Protein AF-A0A1U9ZXW8-F1 (afdb_monomer_lite)

pLDDT: mean 76.08, std 17.22, range [33.81, 94.25]

Sequence (79 aa):
MPTREYLTEAWRKAAQSESGGCVWVRLSDGRVEVVGSSPTGDGPDLAGPVNRFAPHEWRVFLAGVRTSSRFDLPVSMSA

InterPro domains:
  IPR007278 Domain of unknown function DUF397 [PF04149] (10-66)

Organism: NCBI:txid1909395

Structure (mmCIF, N/CA/C/O backbone):
data_AF-A0A1U9ZXW8-F1
#
_entry.id   AF-A0A1U9ZXW8-F1
#
loop_
_atom_site.group_PDB
_atom_site.id
_atom_site.type_symbol
_atom_site.label_atom_id
_atom_site.label_alt_id
_atom_site.label_comp_id
_atom_site.label_asym_id
_atom_site.label_entity_id
_atom_site.label_seq_id
_atom_site.pdbx_PDB_ins_code
_atom_site.Cartn_x
_atom_site.Cartn_y
_atom_site.Cartn_z
_atom_site.occupancy
_atom_site.B_iso_or_equiv
_atom_site.auth_seq_id
_atom_site.auth_comp_id
_atom_site.auth_asym_id
_atom_site.auth_atom_id
_atom_site.pdbx_PDB_model_num
ATOM 1 N N . MET A 1 1 ? -8.612 -5.170 28.106 1.00 33.81 1 MET A N 1
ATOM 2 C CA . MET A 1 1 ? -8.282 -3.936 27.363 1.00 33.81 1 MET A CA 1
ATOM 3 C C . MET A 1 1 ? -7.268 -4.318 26.293 1.00 33.81 1 MET A C 1
ATOM 5 O O . MET A 1 1 ? -6.148 -4.610 26.693 1.00 33.81 1 MET A O 1
ATOM 9 N N . PRO A 1 2 ? -7.599 -4.456 24.996 1.00 42.50 2 PRO A N 1
ATOM 10 C CA . PRO A 1 2 ? -6.557 -4.766 24.031 1.00 42.50 2 PRO A CA 1
ATOM 11 C C . PRO A 1 2 ? -5.780 -3.484 23.734 1.00 42.50 2 PRO A C 1
ATOM 13 O O . PRO A 1 2 ? -6.361 -2.441 23.427 1.00 42.50 2 PRO A O 1
ATOM 16 N N . THR A 1 3 ? -4.466 -3.573 23.903 1.00 41.69 3 THR A N 1
ATOM 17 C CA . THR A 1 3 ? -3.477 -2.539 23.624 1.00 41.69 3 THR A CA 1
ATOM 18 C C . THR A 1 3 ? -3.683 -2.044 22.199 1.00 41.69 3 THR A C 1
ATOM 20 O O . THR A 1 3 ? -3.482 -2.779 21.235 1.00 41.69 3 THR A O 1
ATOM 23 N N . ARG A 1 4 ? -4.161 -0.806 22.075 1.00 45.25 4 ARG A N 1
ATOM 24 C CA . ARG A 1 4 ? -4.297 -0.090 20.811 1.00 45.25 4 ARG A CA 1
ATOM 25 C C . ARG A 1 4 ? -2.872 0.166 20.337 1.00 45.25 4 ARG A C 1
ATOM 27 O O . ARG A 1 4 ? -2.289 1.185 20.693 1.00 45.25 4 ARG A O 1
ATOM 34 N N . GLU A 1 5 ? -2.276 -0.799 19.637 1.00 48.62 5 GLU A N 1
ATOM 35 C CA . GLU A 1 5 ? -1.102 -0.521 18.819 1.00 48.62 5 GLU A CA 1
ATOM 36 C C . GLU A 1 5 ? -1.490 0.703 18.002 1.00 48.62 5 GLU A C 1
ATOM 38 O O . GLU A 1 5 ? -2.462 0.662 17.244 1.00 48.62 5 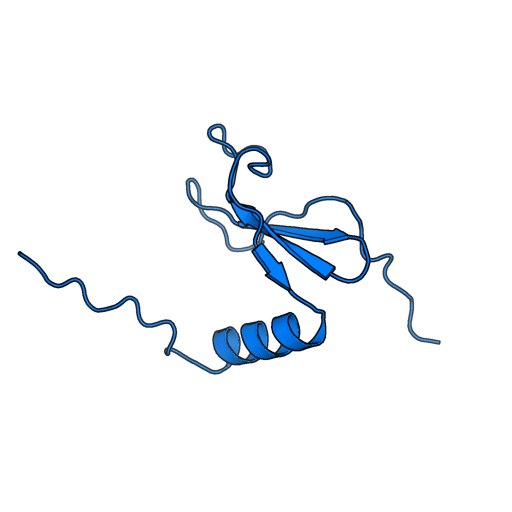GLU A O 1
ATOM 43 N N . TYR A 1 6 ? -0.846 1.833 18.294 1.00 47.31 6 TYR A N 1
ATOM 44 C CA . TYR A 1 6 ? -1.026 3.052 17.534 1.00 47.31 6 TYR A CA 1
ATOM 45 C C . TYR A 1 6 ? -0.723 2.658 16.102 1.00 47.31 6 TYR A C 1
ATOM 47 O O . TYR A 1 6 ? 0.421 2.374 15.760 1.00 47.31 6 TYR A O 1
ATOM 55 N N . LEU A 1 7 ? -1.779 2.517 15.311 1.00 54.06 7 LEU A N 1
ATOM 56 C CA . LEU A 1 7 ? -1.708 2.208 13.902 1.00 54.06 7 LEU A CA 1
ATOM 57 C C . LEU A 1 7 ? -0.929 3.370 13.295 1.00 54.06 7 LEU A C 1
ATOM 59 O O . LEU A 1 7 ? -1.460 4.468 13.165 1.00 54.06 7 LEU A O 1
ATOM 63 N N . THR A 1 8 ? 0.374 3.178 13.111 1.00 58.38 8 THR A N 1
ATOM 64 C CA . THR A 1 8 ? 1.277 4.293 12.862 1.00 58.38 8 THR A CA 1
ATOM 65 C C . THR A 1 8 ? 0.955 4.881 11.495 1.00 58.38 8 THR A C 1
ATOM 67 O O . THR A 1 8 ? 0.954 4.153 10.502 1.00 58.38 8 THR A O 1
ATOM 70 N N . GLU A 1 9 ? 0.758 6.197 11.428 1.00 75.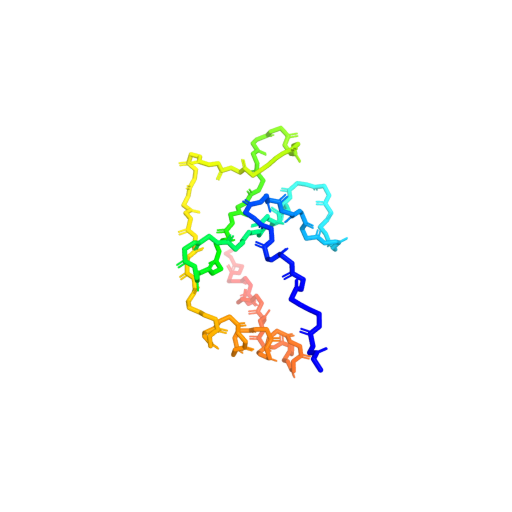44 9 GLU A N 1
ATOM 71 C CA . GLU A 1 9 ? 0.674 6.938 10.158 1.00 75.44 9 GLU A CA 1
ATOM 72 C C . GLU A 1 9 ? 1.993 6.894 9.368 1.00 75.44 9 GLU A C 1
ATOM 74 O O . GLU A 1 9 ? 2.046 7.250 8.189 1.00 75.44 9 GLU A O 1
ATOM 79 N N . ALA A 1 10 ? 3.067 6.437 10.016 1.00 87.56 10 ALA A N 1
ATOM 80 C CA . ALA A 1 10 ? 4.347 6.177 9.392 1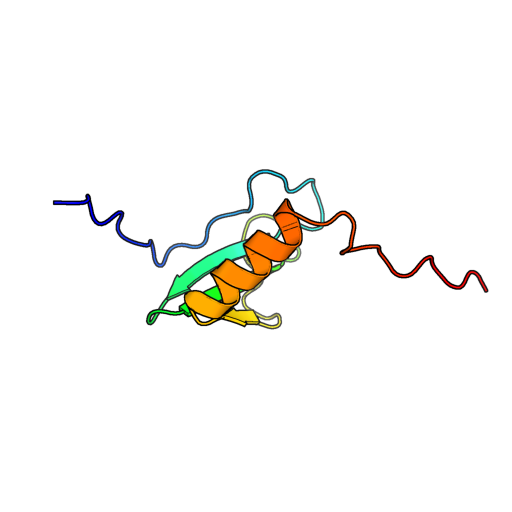.00 87.56 10 ALA A CA 1
ATOM 81 C C . ALA A 1 10 ? 4.270 4.995 8.415 1.00 87.56 10 ALA A C 1
ATOM 83 O O . ALA A 1 10 ? 3.700 3.940 8.710 1.00 87.56 10 ALA A O 1
ATOM 84 N N . TRP A 1 11 ? 4.914 5.169 7.265 1.00 89.69 11 TRP A N 1
ATOM 85 C CA . TRP A 1 11 ? 5.090 4.121 6.270 1.00 89.69 11 TRP A CA 1
ATOM 86 C C . TRP A 1 11 ? 5.988 3.001 6.786 1.00 89.69 11 TRP A C 1
ATOM 88 O O . TRP A 1 11 ? 7.047 3.244 7.365 1.00 89.69 11 TRP A O 1
ATOM 98 N N . ARG A 1 12 ? 5.581 1.758 6.528 1.00 89.56 12 ARG A N 1
ATOM 99 C CA . ARG A 1 12 ? 6.332 0.553 6.880 1.00 89.56 12 ARG A CA 1
ATOM 100 C C . ARG A 1 12 ? 6.577 -0.291 5.640 1.00 89.56 12 ARG A C 1
ATOM 102 O O . ARG A 1 12 ? 5.640 -0.620 4.917 1.00 89.56 12 ARG A O 1
ATOM 109 N N . LYS A 1 13 ? 7.835 -0.666 5.421 1.00 86.31 13 LYS A N 1
ATOM 110 C CA . LYS A 1 13 ? 8.238 -1.573 4.343 1.00 86.31 13 LYS A CA 1
ATOM 111 C C . LYS A 1 13 ? 7.763 -2.993 4.650 1.00 86.31 13 LYS A C 1
ATOM 113 O O . LYS A 1 13 ? 7.894 -3.460 5.783 1.00 86.31 13 LYS A O 1
ATOM 118 N N . ALA A 1 14 ? 7.226 -3.692 3.656 1.00 80.19 14 ALA A N 1
ATOM 119 C CA . ALA A 1 14 ? 6.855 -5.092 3.798 1.00 80.19 14 ALA A CA 1
ATOM 120 C C . ALA A 1 14 ? 8.107 -5.957 4.030 1.00 80.19 14 ALA A C 1
ATOM 122 O O . ALA A 1 14 ? 9.072 -5.886 3.267 1.00 80.19 14 ALA A O 1
ATOM 123 N N . ALA A 1 15 ? 8.070 -6.787 5.077 1.00 73.31 15 ALA A N 1
ATOM 124 C CA . ALA A 1 15 ? 9.224 -7.532 5.593 1.00 73.31 15 ALA A CA 1
ATOM 125 C C . ALA A 1 15 ? 9.845 -8.536 4.605 1.00 73.31 15 ALA A C 1
ATOM 127 O O . ALA A 1 15 ? 11.014 -8.867 4.745 1.00 73.31 15 ALA A O 1
ATOM 128 N N . GLN A 1 16 ? 9.077 -9.008 3.620 1.00 70.12 16 GLN A N 1
ATOM 129 C CA . GLN A 1 16 ? 9.503 -10.010 2.632 1.00 70.12 16 GLN A CA 1
ATOM 130 C C . GLN A 1 16 ? 9.834 -9.387 1.268 1.00 70.12 16 GLN A C 1
ATOM 132 O O . GLN A 1 16 ? 9.714 -10.037 0.236 1.00 70.12 16 GLN A O 1
ATOM 137 N N . SER A 1 17 ? 10.180 -8.099 1.236 1.00 65.06 17 SER A N 1
ATOM 138 C CA . SER A 1 17 ? 10.515 -7.440 -0.024 1.00 65.06 17 SER A CA 1
ATOM 139 C C . SER A 1 17 ? 12.000 -7.591 -0.347 1.00 65.06 17 SER A C 1
ATOM 141 O O . SER A 1 17 ? 12.838 -7.067 0.388 1.00 65.06 17 SER A O 1
ATOM 143 N N . GLU A 1 18 ? 12.320 -8.233 -1.469 1.00 61.22 18 GLU A N 1
ATOM 144 C CA . GLU A 1 18 ? 13.665 -8.204 -2.055 1.00 61.22 18 GLU A CA 1
ATOM 145 C C . GLU A 1 18 ? 13.967 -6.841 -2.706 1.00 61.22 18 GLU A C 1
ATOM 147 O O . GLU A 1 18 ? 13.090 -5.981 -2.867 1.00 61.22 18 GLU A O 1
ATOM 152 N N . SER A 1 19 ? 15.236 -6.613 -3.056 1.00 58.50 19 SER A N 1
ATOM 153 C CA . SER A 1 19 ? 15.691 -5.399 -3.737 1.00 58.50 19 SER A CA 1
ATOM 154 C C . SER A 1 19 ? 14.981 -5.216 -5.084 1.00 58.50 19 SER A C 1
ATOM 156 O O . SER A 1 19 ? 15.130 -6.053 -5.968 1.00 58.50 19 SER A O 1
ATOM 158 N N . GLY A 1 20 ? 14.260 -4.099 -5.255 1.00 55.91 20 GLY A N 1
ATOM 159 C CA . GLY A 1 20 ? 13.759 -3.647 -6.564 1.00 55.91 20 GLY A CA 1
ATOM 160 C C . GLY A 1 20 ? 12.240 -3.652 -6.768 1.00 55.91 20 GLY A C 1
ATOM 161 O O . GLY A 1 20 ? 11.787 -3.253 -7.834 1.00 55.91 20 GLY A O 1
ATOM 162 N N . GLY A 1 21 ? 11.439 -4.050 -5.774 1.00 63.69 21 GLY A N 1
ATOM 163 C CA . GLY A 1 21 ? 9.977 -4.139 -5.939 1.00 63.69 21 GLY A CA 1
ATOM 164 C C . GLY A 1 21 ? 9.197 -4.165 -4.629 1.00 63.69 21 GLY A C 1
ATOM 165 O O . GLY A 1 21 ? 8.235 -4.914 -4.488 1.00 63.69 21 GLY A O 1
ATOM 166 N N . CYS A 1 22 ? 9.652 -3.412 -3.628 1.00 80.06 22 CYS A N 1
ATOM 167 C CA . CYS A 1 22 ? 9.065 -3.474 -2.296 1.00 80.06 22 CYS A CA 1
ATOM 168 C C . CYS A 1 22 ? 7.732 -2.731 -2.212 1.00 80.06 22 CYS A C 1
ATOM 170 O O . CYS A 1 22 ? 7.502 -1.737 -2.899 1.00 80.06 22 CYS A O 1
ATOM 172 N N . VAL A 1 23 ? 6.887 -3.195 -1.297 1.00 87.12 23 VAL A N 1
ATOM 173 C CA . VAL A 1 23 ? 5.620 -2.545 -0.968 1.00 87.12 23 VAL A CA 1
ATOM 174 C C . VAL A 1 23 ? 5.746 -1.839 0.375 1.00 87.12 23 VAL A C 1
ATOM 176 O O . VAL A 1 23 ? 6.303 -2.389 1.329 1.00 87.12 23 VAL A O 1
ATOM 179 N N . TRP A 1 24 ? 5.200 -0.633 0.458 1.00 90.44 24 TRP A N 1
ATOM 180 C CA . TRP A 1 24 ? 5.089 0.146 1.682 1.00 90.44 24 TRP A CA 1
ATOM 181 C C . TRP A 1 24 ? 3.628 0.295 2.072 1.00 90.44 24 TRP A C 1
ATOM 183 O O . TRP A 1 24 ? 2.765 0.520 1.225 1.00 90.44 24 TRP A O 1
ATOM 193 N N . VAL A 1 25 ? 3.358 0.167 3.368 1.00 91.00 25 VAL A N 1
ATOM 194 C CA . VAL A 1 25 ? 2.006 0.200 3.923 1.00 91.00 25 VAL A CA 1
ATOM 195 C C . VAL A 1 25 ? 1.950 1.187 5.080 1.00 91.00 25 VAL A C 1
ATOM 197 O O . VAL A 1 25 ? 2.856 1.212 5.915 1.00 91.00 25 VAL A O 1
ATOM 200 N N . ARG A 1 26 ? 0.875 1.971 5.164 1.00 91.69 26 ARG A N 1
ATOM 201 C CA . ARG A 1 26 ? 0.537 2.752 6.362 1.00 91.69 26 ARG A CA 1
ATOM 202 C C . ARG A 1 26 ? -0.949 2.678 6.667 1.00 91.69 26 ARG A C 1
ATOM 204 O O . ARG A 1 26 ? -1.754 2.289 5.821 1.00 91.69 26 ARG A O 1
ATOM 211 N N . LEU A 1 27 ? -1.307 3.105 7.871 1.00 90.75 27 LEU A N 1
ATOM 212 C CA . LEU A 1 27 ? -2.690 3.348 8.256 1.00 90.75 27 LEU A CA 1
ATOM 213 C C . LEU A 1 27 ? -2.900 4.853 8.382 1.00 90.75 27 LEU A C 1
ATOM 215 O O . LEU A 1 27 ? -2.211 5.505 9.155 1.00 90.75 27 LEU A O 1
ATOM 219 N N . SER A 1 28 ? -3.819 5.404 7.598 1.00 88.50 28 SER A N 1
ATOM 220 C CA . SER A 1 28 ? -4.121 6.837 7.579 1.00 88.50 28 SER A CA 1
ATOM 221 C C . SER A 1 28 ? -5.618 7.027 7.378 1.00 88.50 28 SER A C 1
ATOM 223 O O . SER A 1 28 ? -6.219 6.336 6.557 1.00 88.50 28 SER A O 1
ATOM 225 N N . ASP A 1 29 ? -6.228 7.901 8.181 1.00 87.81 29 ASP A N 1
ATOM 226 C CA . ASP A 1 29 ? -7.668 8.200 8.135 1.00 87.81 29 ASP A CA 1
ATOM 227 C C . ASP A 1 29 ? -8.566 6.940 8.123 1.00 87.81 29 ASP A C 1
ATOM 229 O O . ASP A 1 29 ? -9.482 6.768 7.319 1.00 87.81 29 ASP A O 1
ATOM 233 N N . GLY A 1 30 ? -8.230 5.964 8.975 1.00 87.44 30 GLY A N 1
ATOM 234 C CA . GLY A 1 30 ? -8.970 4.701 9.086 1.00 87.44 30 GLY A CA 1
ATOM 235 C C . GLY A 1 30 ? -8.860 3.767 7.873 1.00 87.44 30 GLY A C 1
ATOM 236 O O . GLY A 1 30 ? -9.542 2.741 7.841 1.00 87.44 30 GLY A O 1
ATOM 237 N N . ARG A 1 31 ? -8.005 4.078 6.895 1.00 92.31 31 ARG A N 1
ATOM 238 C CA . ARG A 1 31 ? -7.746 3.270 5.698 1.00 92.31 31 ARG A CA 1
ATOM 239 C C . ARG A 1 31 ? -6.332 2.709 5.704 1.00 92.31 31 ARG A C 1
ATOM 241 O O . ARG A 1 31 ? -5.414 3.283 6.287 1.00 92.31 31 ARG A O 1
ATOM 248 N N . VAL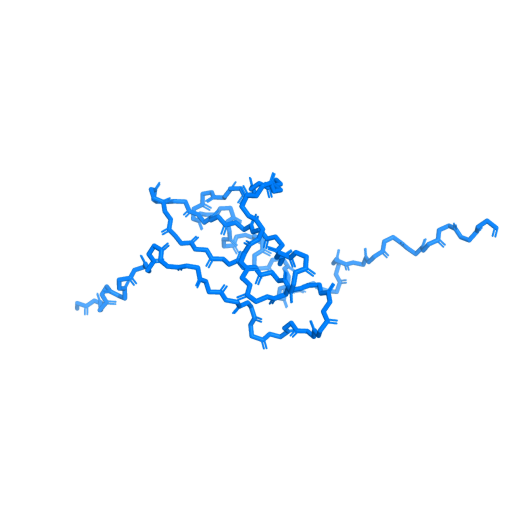 A 1 32 ? -6.164 1.576 5.033 1.00 92.75 32 VAL A N 1
ATOM 249 C CA . VAL A 1 32 ? -4.853 1.012 4.707 1.00 92.75 32 VAL A CA 1
ATOM 250 C C . VAL A 1 32 ? -4.430 1.588 3.368 1.00 92.75 32 VAL A C 1
ATOM 252 O O . VAL A 1 32 ? -5.134 1.409 2.375 1.00 92.75 32 VAL A O 1
ATOM 255 N N . GLU A 1 33 ? -3.293 2.269 3.341 1.00 93.56 33 GLU A N 1
ATOM 256 C CA . GLU A 1 33 ? -2.694 2.774 2.110 1.00 93.56 33 GLU A CA 1
ATOM 257 C C . GLU A 1 33 ? -1.486 1.923 1.732 1.00 93.56 33 GLU A C 1
ATOM 259 O O . GLU A 1 33 ? -0.686 1.561 2.597 1.00 93.56 33 GLU A O 1
ATOM 264 N N . VAL A 1 34 ? -1.368 1.604 0.445 1.00 92.19 34 VAL A N 1
ATOM 265 C CA . VAL A 1 34 ? -0.335 0.727 -0.106 1.00 92.19 34 VAL A CA 1
ATOM 266 C C . VAL A 1 34 ? 0.281 1.372 -1.344 1.00 92.19 34 VAL A C 1
ATOM 268 O O . VAL A 1 34 ? -0.437 1.725 -2.282 1.00 92.19 34 VAL A O 1
ATOM 271 N N . VAL A 1 35 ? 1.608 1.495 -1.351 1.00 92.12 35 VAL A N 1
ATOM 272 C CA . VAL A 1 35 ? 2.402 2.067 -2.452 1.00 92.12 35 VAL A CA 1
ATOM 273 C C . VAL A 1 35 ? 3.628 1.206 -2.744 1.00 92.12 35 VAL A C 1
ATOM 275 O O . VAL A 1 35 ? 4.039 0.389 -1.917 1.00 92.12 35 VAL A O 1
ATOM 278 N N . GLY A 1 36 ? 4.214 1.388 -3.926 1.00 89.44 36 GLY A N 1
ATOM 279 C CA . GLY A 1 36 ? 5.515 0.811 -4.259 1.00 89.44 36 GLY A CA 1
ATOM 280 C C . GLY A 1 36 ? 6.672 1.549 -3.582 1.00 89.44 36 GLY A C 1
ATOM 281 O O . GLY A 1 36 ? 6.481 2.543 -2.879 1.00 89.44 36 GLY A O 1
ATOM 282 N N . SER A 1 37 ? 7.890 1.063 -3.794 1.00 88.94 37 SER A N 1
ATOM 283 C CA . SER A 1 37 ? 9.109 1.793 -3.444 1.00 88.94 37 SER A CA 1
ATOM 284 C C . SER A 1 37 ? 9.373 2.960 -4.391 1.00 88.94 37 SER A C 1
ATOM 286 O O . SER A 1 37 ? 9.108 2.862 -5.587 1.00 88.94 37 SER A O 1
ATOM 288 N N . SER A 1 38 ? 9.995 4.016 -3.866 1.00 88.06 38 SER A N 1
ATOM 289 C CA . SER A 1 38 ? 10.600 5.088 -4.656 1.00 88.06 38 SER A CA 1
ATOM 290 C C . SER A 1 38 ? 11.664 4.535 -5.621 1.00 88.06 38 SER A C 1
ATOM 292 O O . SER A 1 38 ? 12.200 3.446 -5.384 1.00 88.06 38 SER A O 1
ATOM 294 N N . PRO A 1 39 ? 12.062 5.298 -6.658 1.00 82.88 39 PRO A N 1
ATOM 295 C CA . PRO A 1 39 ? 13.114 4.877 -7.586 1.00 82.88 39 PRO A CA 1
ATOM 296 C C . PRO A 1 39 ? 14.457 4.539 -6.920 1.00 82.88 39 PRO A C 1
ATOM 298 O O . PRO A 1 39 ? 15.216 3.739 -7.458 1.00 82.88 39 PRO A O 1
ATOM 301 N N . THR A 1 40 ? 14.757 5.125 -5.753 1.00 81.19 40 THR A N 1
ATOM 302 C CA . THR A 1 40 ? 15.981 4.822 -4.987 1.00 81.19 40 THR A CA 1
ATOM 303 C C . THR A 1 40 ? 15.824 3.614 -4.060 1.00 81.19 40 THR A C 1
ATOM 305 O O . THR A 1 40 ? 16.815 3.074 -3.588 1.00 81.19 40 THR A O 1
ATOM 308 N N . GLY A 1 41 ? 14.592 3.157 -3.804 1.00 78.94 41 GLY A N 1
ATOM 309 C CA . GLY A 1 41 ? 14.296 2.002 -2.951 1.00 78.94 41 GLY A CA 1
ATOM 310 C C . GLY A 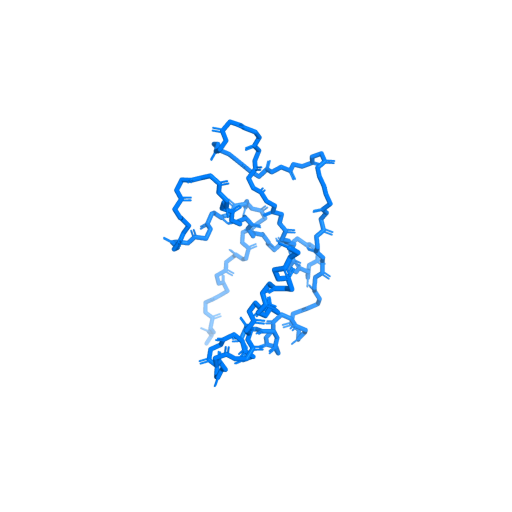1 41 ? 14.264 2.286 -1.443 1.00 78.94 41 GLY A C 1
ATOM 311 O O . GLY A 1 41 ? 13.911 1.390 -0.666 1.00 78.94 41 GLY A O 1
ATOM 312 N N . ASP A 1 42 ? 14.586 3.516 -1.034 1.00 81.62 42 ASP A N 1
ATOM 313 C CA . ASP A 1 42 ? 14.760 3.908 0.374 1.00 81.62 42 ASP A CA 1
ATOM 314 C C . ASP A 1 42 ? 13.455 4.296 1.078 1.00 81.62 42 ASP A C 1
ATOM 316 O O . ASP A 1 42 ? 13.425 4.481 2.295 1.00 81.62 42 ASP A O 1
ATOM 320 N N . GLY A 1 43 ? 12.359 4.423 0.332 1.00 87.19 43 GLY A N 1
ATOM 321 C CA . GLY A 1 43 ? 11.091 4.892 0.872 1.00 87.19 43 GLY A CA 1
ATOM 322 C C . GLY A 1 43 ? 9.893 4.557 -0.011 1.00 87.19 43 GLY A C 1
ATOM 323 O O . GLY A 1 43 ? 10.060 3.951 -1.070 1.00 87.19 43 GLY A O 1
ATOM 324 N N . PRO A 1 44 ? 8.684 4.941 0.423 1.00 90.50 44 PRO A N 1
ATOM 325 C CA . PRO A 1 44 ? 7.474 4.844 -0.386 1.00 90.50 44 PRO A CA 1
ATOM 326 C C . PRO A 1 44 ? 7.538 5.779 -1.602 1.00 90.50 44 PRO A C 1
ATOM 328 O O . PRO A 1 44 ? 7.980 6.924 -1.489 1.00 90.50 44 PRO A O 1
ATOM 331 N N . ASP A 1 45 ? 7.041 5.326 -2.751 1.00 91.19 45 ASP A N 1
ATOM 332 C CA . ASP A 1 45 ? 6.755 6.201 -3.886 1.00 91.19 45 ASP A CA 1
ATOM 333 C C . ASP A 1 45 ? 5.436 6.944 -3.650 1.00 91.19 45 ASP A C 1
ATOM 335 O O . ASP A 1 45 ? 4.349 6.384 -3.788 1.00 91.19 45 ASP A O 1
ATOM 339 N N . LEU A 1 46 ? 5.540 8.216 -3.265 1.00 89.44 46 LEU A N 1
ATOM 340 C CA . LEU A 1 46 ? 4.385 9.087 -3.035 1.00 89.44 46 LEU A CA 1
ATOM 341 C C . LEU A 1 46 ? 3.931 9.835 -4.296 1.00 89.44 46 LEU A C 1
ATOM 343 O O . LEU A 1 46 ? 2.891 10.490 -4.260 1.00 89.44 46 LEU A O 1
ATOM 347 N N . ALA A 1 47 ? 4.707 9.773 -5.383 1.00 89.62 47 ALA A N 1
ATOM 348 C CA . ALA A 1 47 ? 4.322 10.336 -6.675 1.00 89.62 47 ALA A CA 1
ATOM 349 C C . ALA A 1 47 ? 3.510 9.328 -7.509 1.00 89.62 47 ALA A C 1
ATOM 351 O O . ALA A 1 47 ? 2.725 9.727 -8.370 1.00 89.62 47 ALA A O 1
ATOM 352 N N . GLY A 1 48 ? 3.697 8.034 -7.243 1.00 85.31 48 GLY A N 1
ATOM 353 C CA . GLY A 1 48 ? 2.950 6.937 -7.841 1.00 85.31 48 GLY A CA 1
ATOM 354 C C . GLY A 1 48 ? 1.527 6.747 -7.290 1.00 85.31 48 GLY A C 1
ATOM 355 O O . GLY A 1 48 ? 1.068 7.460 -6.393 1.00 85.31 48 GLY A O 1
ATOM 356 N N . PRO A 1 49 ? 0.787 5.766 -7.836 1.00 88.69 49 PRO A N 1
ATOM 357 C CA . PRO A 1 49 ? -0.579 5.479 -7.416 1.00 88.69 49 PRO A CA 1
ATOM 358 C C . PRO A 1 49 ? -0.636 4.925 -5.985 1.00 88.69 49 PRO A C 1
ATOM 360 O O . PRO A 1 49 ? 0.074 3.984 -5.630 1.00 88.69 49 PRO A O 1
ATOM 363 N N . VAL A 1 50 ? -1.559 5.467 -5.185 1.00 92.06 50 VAL A N 1
ATOM 364 C CA . VAL A 1 50 ? -1.846 4.995 -3.823 1.00 92.06 50 VAL A CA 1
ATOM 365 C C . VAL A 1 50 ? -3.069 4.087 -3.840 1.00 92.06 50 VAL A C 1
ATOM 367 O O . VAL A 1 50 ? -4.192 4.546 -4.059 1.00 92.06 50 VAL A O 1
ATOM 370 N N . ASN A 1 51 ? -2.872 2.802 -3.552 1.00 92.38 51 ASN A N 1
ATOM 371 C CA . ASN A 1 51 ? -3.983 1.878 -3.344 1.00 92.38 51 ASN A CA 1
ATOM 372 C C . ASN A 1 51 ? -4.540 2.070 -1.934 1.00 92.38 51 ASN A C 1
ATOM 374 O O . ASN A 1 51 ? -3.786 2.057 -0.962 1.00 92.38 51 ASN A O 1
ATOM 378 N N . ARG A 1 52 ? -5.858 2.241 -1.810 1.00 94.25 52 ARG A N 1
ATOM 379 C CA . ARG A 1 52 ? -6.528 2.484 -0.527 1.00 94.25 52 ARG A CA 1
ATOM 380 C C . ARG A 1 52 ? -7.570 1.416 -0.256 1.00 94.25 52 ARG A C 1
ATOM 382 O O . ARG A 1 52 ? -8.457 1.209 -1.075 1.00 94.25 52 ARG A O 1
ATOM 389 N N . PHE A 1 53 ? -7.515 0.834 0.933 1.00 93.25 53 PHE A N 1
ATOM 390 C CA . PHE A 1 53 ? -8.447 -0.196 1.379 1.00 93.25 53 PHE A CA 1
ATOM 391 C C . PHE A 1 53 ? -9.121 0.225 2.680 1.00 93.25 53 PHE A C 1
ATOM 393 O O . PHE A 1 53 ? -8.478 0.734 3.602 1.00 93.25 53 PHE A O 1
ATOM 400 N N . ALA A 1 54 ? -10.418 -0.032 2.797 1.00 93.75 54 ALA A N 1
ATOM 401 C CA . ALA A 1 54 ? -11.073 -0.076 4.091 1.00 93.75 54 ALA A CA 1
ATOM 402 C C . ALA A 1 54 ? -10.523 -1.261 4.918 1.00 93.75 54 ALA A C 1
ATOM 404 O O . ALA A 1 54 ? -10.098 -2.277 4.357 1.00 93.75 54 ALA A O 1
ATOM 405 N N . PRO A 1 55 ? -10.582 -1.214 6.263 1.00 88.50 55 PRO A N 1
ATOM 406 C CA . PRO A 1 55 ? -10.016 -2.271 7.106 1.00 88.50 55 PRO A CA 1
ATOM 407 C C . PRO A 1 55 ? -10.599 -3.668 6.853 1.00 88.50 55 PRO A C 1
ATOM 409 O O . PRO A 1 55 ? -9.940 -4.678 7.092 1.00 88.50 55 PRO A O 1
ATOM 412 N N . HIS A 1 56 ? -11.854 -3.760 6.402 1.00 89.31 56 HIS A N 1
ATOM 413 C CA . HIS A 1 56 ? -12.476 -5.043 6.075 1.00 89.31 56 HIS A CA 1
ATOM 414 C C . HIS A 1 56 ? -11.988 -5.597 4.728 1.00 89.31 56 HIS A C 1
ATOM 416 O O . HIS A 1 56 ? -11.673 -6.782 4.658 1.00 89.31 56 HIS A O 1
ATOM 422 N N . GLU A 1 57 ? -11.838 -4.750 3.708 1.00 92.56 57 GLU A N 1
ATOM 423 C CA . GLU A 1 57 ? -11.298 -5.119 2.391 1.00 92.56 57 GLU A CA 1
ATOM 424 C C . GLU A 1 57 ? -9.866 -5.633 2.526 1.00 92.56 57 GLU A C 1
ATOM 426 O O . GLU A 1 57 ? -9.533 -6.695 2.007 1.00 92.56 57 GLU A O 1
ATOM 431 N N . TRP A 1 58 ? -9.045 -4.940 3.321 1.00 90.88 58 TRP A N 1
ATOM 432 C CA . TRP A 1 58 ? -7.675 -5.363 3.601 1.00 90.88 58 TRP A CA 1
ATOM 433 C C . TRP A 1 58 ? -7.608 -6.741 4.270 1.00 90.88 58 TRP A C 1
ATOM 435 O O . TRP A 1 58 ? -6.781 -7.577 3.906 1.00 90.88 58 TRP A O 1
ATOM 445 N N . ARG A 1 59 ? -8.507 -7.024 5.224 1.00 89.25 59 ARG A N 1
ATOM 446 C CA . ARG A 1 59 ? -8.587 -8.349 5.861 1.00 89.25 59 ARG A CA 1
ATOM 447 C C . ARG A 1 59 ? -8.958 -9.444 4.863 1.00 89.25 59 ARG A C 1
ATOM 449 O O . ARG A 1 59 ? -8.355 -10.513 4.914 1.00 89.25 59 ARG A O 1
ATOM 456 N N . VAL A 1 60 ? -9.915 -9.184 3.971 1.00 89.06 60 VAL A N 1
ATOM 457 C CA . VAL A 1 60 ? -10.313 -10.133 2.917 1.00 89.06 60 VAL A CA 1
ATOM 458 C C . VAL A 1 60 ? -9.162 -10.367 1.938 1.00 89.06 60 VAL A C 1
ATOM 460 O O . VAL A 1 60 ? -8.853 -11.517 1.635 1.00 89.06 60 VAL A O 1
ATOM 463 N N . PHE A 1 61 ? -8.473 -9.305 1.515 1.00 85.81 61 PHE A N 1
ATOM 464 C CA . PHE A 1 61 ? -7.289 -9.397 0.661 1.00 85.81 61 PHE A CA 1
ATOM 465 C C . PHE A 1 61 ? -6.201 -10.275 1.295 1.00 85.81 61 PHE A C 1
ATOM 467 O O . PHE A 1 61 ? -5.752 -11.242 0.682 1.00 85.81 61 PHE A O 1
ATOM 474 N N . LEU A 1 62 ? -5.827 -10.003 2.550 1.00 84.81 62 LEU A N 1
ATOM 475 C CA . LEU A 1 62 ? -4.816 -10.789 3.263 1.00 84.81 62 LEU A CA 1
ATOM 476 C C . LEU A 1 62 ? -5.235 -12.247 3.475 1.00 84.81 62 LEU A C 1
ATOM 478 O O . LEU A 1 62 ? -4.384 -13.132 3.424 1.00 84.81 62 LEU A O 1
ATOM 482 N N . ALA A 1 63 ? -6.521 -12.509 3.727 1.00 84.88 63 ALA A N 1
ATOM 483 C CA . ALA A 1 63 ? -7.035 -13.873 3.791 1.00 84.88 63 ALA A CA 1
ATOM 484 C C . ALA A 1 63 ? -6.853 -14.577 2.437 1.00 84.88 63 ALA A C 1
ATOM 486 O O . ALA A 1 63 ? -6.312 -15.677 2.396 1.00 84.88 63 ALA A O 1
ATOM 487 N N . GLY A 1 64 ? -7.182 -13.902 1.332 1.00 81.38 64 GLY A N 1
ATOM 488 C CA . GLY A 1 64 ? -6.919 -14.386 -0.023 1.00 81.38 64 GLY A CA 1
ATOM 489 C C . GLY A 1 64 ? -5.446 -14.731 -0.255 1.00 81.38 64 GLY A C 1
ATOM 490 O O . GLY A 1 64 ? -5.155 -15.851 -0.666 1.00 81.38 64 GLY A O 1
ATOM 491 N N . VAL A 1 65 ? -4.522 -13.823 0.083 1.00 80.12 65 VAL A N 1
ATOM 492 C CA . VAL A 1 65 ? -3.065 -14.039 -0.046 1.00 80.12 65 VAL A CA 1
ATOM 493 C C . VAL A 1 65 ? -2.585 -15.240 0.777 1.00 80.12 65 VAL A C 1
ATOM 495 O O . VAL A 1 65 ? -1.761 -16.014 0.312 1.00 80.12 65 VAL A O 1
ATOM 498 N N . ARG A 1 66 ? -3.083 -15.411 2.008 1.00 78.44 66 ARG A N 1
ATOM 499 C CA . ARG A 1 66 ? -2.629 -16.480 2.918 1.00 78.44 66 ARG A CA 1
ATOM 500 C C . ARG A 1 66 ? -3.202 -17.850 2.581 1.00 78.44 66 ARG A C 1
ATOM 502 O O . ARG A 1 66 ? -2.546 -18.855 2.823 1.00 78.44 66 ARG A O 1
ATOM 509 N N . THR A 1 67 ? -4.445 -17.896 2.112 1.00 73.88 67 THR A N 1
ATOM 510 C CA . THR A 1 67 ? -5.169 -19.151 1.871 1.00 73.88 67 THR A CA 1
ATOM 511 C C . THR A 1 67 ? -4.957 -19.681 0.455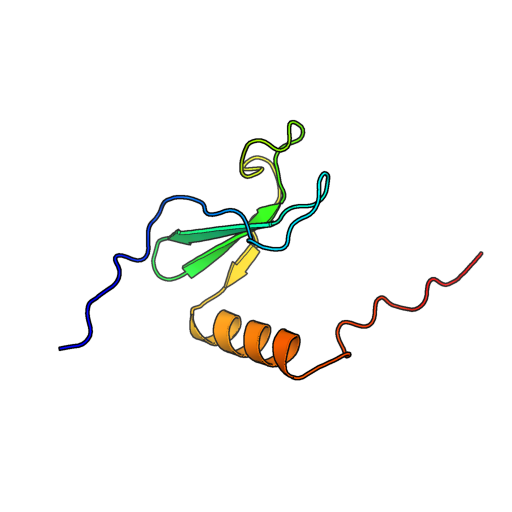 1.00 73.88 67 THR A C 1
ATOM 513 O O . THR A 1 67 ? -5.243 -20.846 0.194 1.00 73.88 67 THR A O 1
ATOM 516 N N . SER A 1 68 ? -4.453 -18.858 -0.463 1.00 56.47 68 SER A N 1
ATOM 517 C CA . SER A 1 68 ? -4.435 -19.193 -1.883 1.00 56.47 68 SER A CA 1
ATOM 518 C C . SER A 1 68 ? -3.021 -19.207 -2.465 1.00 56.47 68 SER A C 1
ATOM 520 O O . SER A 1 68 ? -2.290 -18.237 -2.313 1.00 56.47 68 SER A O 1
ATOM 522 N N . SER A 1 69 ? -2.710 -20.227 -3.275 1.00 53.94 69 SER A N 1
ATOM 523 C CA . SER A 1 69 ? -1.746 -20.123 -4.391 1.00 53.94 69 SER A CA 1
ATOM 524 C C . SER A 1 69 ? -2.254 -19.200 -5.517 1.00 53.94 69 SER A C 1
ATOM 526 O O . SER A 1 69 ? -1.518 -18.845 -6.417 1.00 53.94 69 SER A O 1
ATOM 528 N N . ARG A 1 70 ? -3.527 -18.789 -5.430 1.00 50.25 70 ARG A N 1
ATOM 529 C CA . ARG A 1 70 ? -4.387 -18.182 -6.460 1.00 50.25 70 ARG A CA 1
ATOM 530 C C . ARG A 1 70 ? -4.141 -16.702 -6.775 1.00 50.25 70 ARG A C 1
ATOM 532 O O . ARG A 1 70 ? -4.885 -16.137 -7.570 1.00 50.25 70 ARG A O 1
ATOM 539 N N . PHE A 1 71 ? -3.110 -16.079 -6.203 1.00 54.50 71 PHE A N 1
ATOM 540 C CA . PHE A 1 71 ? -2.413 -15.008 -6.926 1.00 54.50 71 PHE A CA 1
ATOM 541 C C . PHE A 1 71 ? -1.427 -15.671 -7.891 1.00 54.50 71 PHE A C 1
ATOM 543 O O . PHE A 1 71 ? -0.226 -15.419 -7.849 1.00 54.50 71 PHE A O 1
ATOM 550 N N . ASP A 1 72 ? -1.938 -16.569 -8.731 1.00 57.91 72 ASP A N 1
ATOM 551 C CA . ASP A 1 72 ? -1.169 -17.080 -9.844 1.00 57.91 72 ASP A CA 1
ATOM 552 C C . ASP A 1 72 ? -0.954 -15.871 -10.758 1.00 57.91 72 ASP A C 1
ATOM 554 O O . ASP A 1 72 ? -1.917 -15.252 -11.226 1.00 57.91 72 ASP A O 1
ATOM 558 N N . LEU A 1 73 ? 0.309 -15.487 -10.968 1.00 50.84 73 LEU A N 1
ATOM 559 C CA . LEU A 1 73 ? 0.657 -14.664 -12.121 1.00 50.84 73 LEU A CA 1
ATOM 560 C C . LEU A 1 73 ? -0.049 -15.308 -13.319 1.00 50.84 73 LEU A C 1
ATOM 562 O O . LEU A 1 73 ? 0.077 -16.529 -13.472 1.00 50.84 73 LEU A O 1
ATOM 566 N N . PRO A 1 74 ? -0.807 -14.560 -14.145 1.00 55.22 74 PRO A N 1
ATOM 567 C CA . PRO A 1 74 ? -1.270 -15.128 -15.397 1.00 55.22 74 PRO A CA 1
ATOM 568 C C . PRO A 1 74 ? -0.029 -15.700 -16.070 1.00 55.22 74 PRO A C 1
ATOM 570 O O . PRO A 1 74 ? 0.947 -14.970 -16.252 1.00 55.22 74 PRO A O 1
ATOM 573 N N . VAL A 1 75 ? -0.026 -17.016 -16.313 1.00 59.09 75 VAL A N 1
ATOM 574 C CA . VAL A 1 75 ? 1.083 -17.693 -16.985 1.00 59.09 75 VAL A CA 1
ATOM 575 C C . VAL A 1 75 ? 1.321 -16.873 -18.238 1.00 59.09 75 VAL A C 1
ATOM 577 O O . VAL A 1 75 ? 0.399 -16.750 -19.047 1.00 59.09 75 VAL A O 1
ATOM 580 N N . SER A 1 76 ? 2.473 -16.197 -18.309 1.00 57.72 76 SER A N 1
ATOM 581 C CA . SER A 1 76 ? 2.772 -15.256 -19.381 1.00 57.72 76 SER A CA 1
ATOM 582 C C . SER A 1 76 ? 2.345 -15.885 -20.699 1.00 57.72 76 SER A C 1
ATOM 584 O O . SER A 1 76 ? 2.793 -16.985 -21.019 1.00 57.72 76 SER A O 1
ATOM 586 N N . MET A 1 77 ? 1.464 -15.219 -21.450 1.00 53.22 77 MET A N 1
ATOM 587 C CA . MET A 1 77 ? 1.319 -15.533 -22.865 1.00 53.22 77 MET A CA 1
ATOM 588 C C . MET A 1 77 ? 2.665 -15.189 -23.495 1.00 53.22 77 MET A C 1
ATOM 590 O O . MET A 1 77 ? 2.949 -14.026 -23.774 1.00 53.22 77 MET A O 1
ATOM 594 N N . SER A 1 78 ? 3.533 -16.193 -23.597 1.00 43.22 78 SER A N 1
ATOM 595 C CA . SER A 1 78 ? 4.739 -16.140 -24.404 1.00 43.22 78 SER A CA 1
ATOM 596 C C . SER A 1 78 ? 4.307 -15.813 -25.831 1.00 43.22 78 SER A C 1
ATOM 598 O O . SER A 1 78 ? 3.559 -16.584 -26.436 1.00 43.22 78 SER A O 1
ATOM 600 N N . ALA A 1 79 ? 4.718 -14.642 -26.312 1.00 44.81 79 ALA A N 1
ATOM 601 C CA . ALA A 1 79 ? 4.777 -14.341 -27.736 1.00 44.81 79 ALA A CA 1
ATOM 602 C C . ALA A 1 79 ? 6.026 -14.993 -28.340 1.00 44.81 79 ALA A C 1
ATOM 604 O O . ALA A 1 79 ? 7.040 -15.090 -27.607 1.00 44.81 79 ALA A O 1
#

Radius of gyration: 14.88 Å; chains: 1; bounding box: 28×30×55 Å

Secondary structure (DSSP, 8-state):
--------SS-EE-TTPPTT--EEEEEETTEEEEEEB-TTSSSB-SSS--EEE-HHHHHHHHHHHHH-S--PPP-----

Foldseek 3Di:
DPPPPPQDQDWDWDPPDDPDWIKIWGQDPQKIWIATADPVRPHGDPVDDIDIGHPVRVVVVVCCVVVDPPVPDPPDPDD